Protein AF-A0A7Z9GZ76-F1 (afdb_monomer_lite)

Foldseek 3Di:
DDDPCLPQDQQAAFEEEEWDDALQDDPVVVCVVCVVSHHHYDDPVCQQQVVGAEYEYHLQCPVPPDPPVGGDPNVVVCVVVVRYYYDYPVVNCVSRVVDDVDVQLVQWHFLNRVCVVVVHDSVVSVVCPVVVVADAPDARSNTGIGGDDDPPDDDDD

pLDDT: mean 79.38, std 16.44, range [31.67, 95.5]

Radius of gyration: 17.42 Å; chains: 1; bounding box: 53×47×44 Å

Secondary structure (DSSP, 8-state):
-PPP---PPP-TT-EEEEES--SSS-HHHHHHHHHHTT-EEE-HHHHHTT--SEEEEPGGG-S-S-HHHHS-HHHHHHHHTTSSEEEEHHHHHHHTT-S---GGGGGEE-HHHHHHHHTS-HHHHHHHHHTTSS--SEEETTEEEEE----SS----

Sequence (157 aa):
MSGPDVAAKSIRGKRVAFVGKLGGLTKREFQEYVRQEGGFVRDRKDLETADVDLIVIGADQWPPVDPAQLLTPAVQDAVAAGQVEILTETQWWEELGLMETDQHIRRLYTPAMLAELLGVSISIIRRWHRRGLIVPAREIHRLPYFDFQRPSGFWRA

Structure (mmCIF, N/CA/C/O backbone):
data_AF-A0A7Z9GZ76-F1
#
_entry.id   AF-A0A7Z9GZ76-F1
#
loop_
_atom_site.group_PDB
_atom_site.id
_atom_site.type_symbol
_atom_site.label_atom_id
_atom_site.label_alt_id
_atom_site.label_comp_id
_atom_site.label_asym_id
_atom_site.label_entity_id
_atom_site.label_seq_id
_atom_site.pdbx_PDB_ins_code
_atom_site.Cartn_x
_atom_site.Cartn_y
_atom_site.Cartn_z
_atom_site.occupancy
_atom_site.B_iso_or_equiv
_atom_site.auth_seq_id
_atom_site.auth_comp_id
_atom_site.auth_asym_id
_atom_site.auth_atom_id
_atom_site.pdbx_PDB_model_num
ATOM 1 N N . MET A 1 1 ? 3.656 -35.723 4.661 1.00 33.59 1 MET A N 1
ATOM 2 C CA . MET A 1 1 ? 4.635 -34.698 5.072 1.00 33.59 1 MET A CA 1
ATOM 3 C C . MET A 1 1 ? 3.997 -33.355 4.782 1.00 33.59 1 MET A C 1
ATOM 5 O O . MET A 1 1 ? 4.026 -32.923 3.639 1.00 33.59 1 MET A O 1
ATOM 9 N N . SER A 1 2 ? 3.298 -32.784 5.764 1.00 37.44 2 SER A N 1
ATOM 10 C CA . SER A 1 2 ? 2.728 -31.440 5.639 1.00 37.44 2 SER A CA 1
ATOM 11 C C . SER A 1 2 ? 3.883 -30.446 5.593 1.00 37.44 2 SER A C 1
ATOM 13 O O . SER A 1 2 ? 4.764 -30.506 6.452 1.00 37.44 2 SER A O 1
ATOM 15 N N . GLY A 1 3 ? 3.919 -29.600 4.562 1.00 35.59 3 GLY A N 1
ATOM 16 C CA . GLY A 1 3 ? 4.822 -28.451 4.521 1.00 35.59 3 GLY A CA 1
ATOM 17 C C . GLY A 1 3 ? 4.576 -27.535 5.725 1.00 35.59 3 GLY A C 1
ATOM 18 O O . GLY A 1 3 ? 3.573 -27.716 6.421 1.00 35.59 3 GLY A O 1
ATOM 19 N N . PRO A 1 4 ? 5.482 -26.585 6.013 1.00 41.38 4 PRO A N 1
ATOM 20 C CA . PRO A 1 4 ? 5.235 -25.613 7.065 1.00 41.38 4 PRO A CA 1
ATOM 21 C C . PRO A 1 4 ? 3.903 -24.925 6.763 1.00 41.38 4 PRO A C 1
ATOM 23 O O . PRO A 1 4 ? 3.750 -24.294 5.719 1.00 41.38 4 PRO A O 1
ATOM 26 N N . ASP A 1 5 ? 2.940 -25.111 7.661 1.00 42.66 5 ASP A N 1
ATOM 27 C CA . ASP A 1 5 ? 1.714 -24.332 7.717 1.00 42.66 5 ASP A CA 1
ATOM 28 C C . ASP A 1 5 ? 2.165 -22.911 8.062 1.00 42.66 5 ASP A C 1
ATOM 30 O O . ASP A 1 5 ? 2.366 -22.560 9.227 1.00 42.66 5 ASP A O 1
ATOM 34 N N . VAL A 1 6 ? 2.515 -22.132 7.033 1.00 47.75 6 VAL A N 1
ATOM 35 C CA . VAL A 1 6 ? 2.724 -20.695 7.175 1.00 47.75 6 VAL A CA 1
ATOM 36 C C . VAL A 1 6 ? 1.352 -20.190 7.566 1.00 47.75 6 VAL A C 1
ATOM 38 O O . VAL A 1 6 ? 0.495 -20.048 6.701 1.00 47.75 6 VAL A O 1
ATOM 41 N N . ALA A 1 7 ? 1.111 -20.058 8.871 1.00 50.44 7 ALA A N 1
ATOM 42 C CA . ALA A 1 7 ? -0.195 -19.714 9.399 1.00 50.44 7 ALA A CA 1
ATOM 43 C C . ALA A 1 7 ? -0.616 -18.385 8.770 1.00 50.44 7 ALA A C 1
ATOM 45 O O . ALA A 1 7 ? -0.126 -17.324 9.165 1.00 50.44 7 ALA A O 1
ATOM 46 N N . ALA A 1 8 ? -1.464 -18.465 7.743 1.00 61.66 8 ALA A N 1
ATOM 47 C CA . ALA A 1 8 ? -1.936 -17.299 7.031 1.00 61.66 8 ALA A CA 1
ATOM 48 C C . ALA A 1 8 ? -2.620 -16.400 8.056 1.00 61.66 8 ALA A C 1
ATOM 50 O O . ALA A 1 8 ? -3.422 -16.848 8.886 1.00 61.66 8 ALA A O 1
ATOM 51 N N . LYS A 1 9 ? -2.248 -15.127 8.062 1.00 70.88 9 LYS A N 1
ATOM 52 C CA . LYS A 1 9 ? -2.771 -14.185 9.030 1.00 70.88 9 LYS A CA 1
ATOM 53 C C . LYS A 1 9 ? -4.261 -14.029 8.799 1.00 70.88 9 LYS A C 1
ATOM 55 O O . LYS A 1 9 ? -4.712 -13.591 7.744 1.00 70.88 9 LYS A O 1
ATOM 60 N N . SER A 1 10 ? -5.033 -14.361 9.825 1.00 81.50 10 SER A N 1
ATOM 61 C CA . SER A 1 10 ? -6.481 -14.248 9.750 1.00 81.50 10 SER A CA 1
ATOM 62 C C . SER A 1 10 ? -6.913 -12.783 9.798 1.00 81.50 10 SER A C 1
ATOM 64 O O . SER A 1 10 ? -6.560 -12.030 10.715 1.00 81.50 10 SER A O 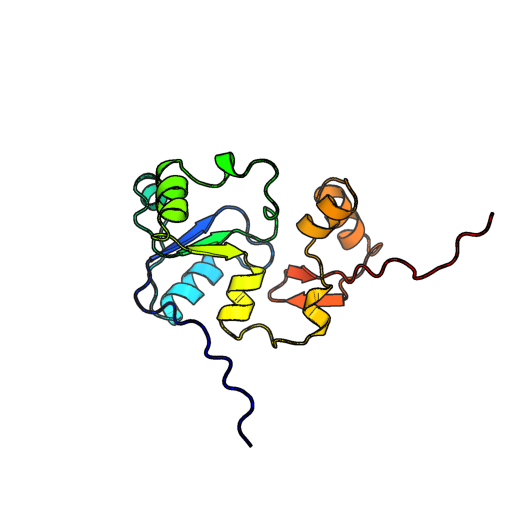1
ATOM 66 N N . ILE A 1 11 ? -7.717 -12.393 8.812 1.00 88.88 11 ILE A N 1
ATOM 67 C CA . ILE A 1 11 ? -8.366 -11.076 8.733 1.00 88.88 11 ILE A CA 1
ATOM 68 C C . ILE A 1 11 ? -9.842 -11.135 9.143 1.00 88.88 11 ILE A C 1
ATOM 70 O O . ILE A 1 11 ? -10.556 -10.133 9.080 1.00 88.88 11 ILE A O 1
ATOM 74 N N . ARG A 1 12 ? -10.299 -12.306 9.600 1.00 91.56 12 ARG A N 1
ATOM 75 C CA . ARG A 1 12 ? -11.666 -12.524 10.064 1.00 91.56 12 ARG A CA 1
ATOM 76 C C . ARG A 1 12 ? -11.991 -11.576 11.215 1.00 91.56 12 ARG A C 1
ATOM 78 O O . ARG A 1 12 ? -11.279 -11.525 12.213 1.00 91.56 12 ARG A O 1
ATOM 85 N N . GLY A 1 13 ? -13.088 -10.840 11.075 1.00 93.06 13 GLY A N 1
ATOM 86 C CA . GLY A 1 13 ? -13.560 -9.869 12.057 1.00 93.06 13 GLY A CA 1
ATOM 87 C C . GLY A 1 13 ? -12.813 -8.531 12.060 1.00 93.06 13 GLY A C 1
ATOM 88 O O . GLY A 1 13 ? -13.256 -7.619 12.752 1.00 93.06 13 GLY A O 1
ATOM 89 N N . LYS A 1 14 ? -11.726 -8.377 11.291 1.00 94.25 14 LYS A N 1
ATOM 90 C CA . LYS A 1 14 ? -10.955 -7.127 11.242 1.00 94.25 14 LYS A CA 1
ATOM 91 C C . LYS A 1 14 ? -11.604 -6.097 10.321 1.00 94.25 14 LYS A C 1
ATOM 93 O O . LYS A 1 14 ? -12.113 -6.434 9.252 1.00 94.25 14 LYS A O 1
ATOM 98 N N . ARG A 1 15 ? -11.525 -4.826 10.704 1.00 95.50 15 ARG A N 1
ATOM 99 C CA . ARG A 1 15 ? -11.843 -3.654 9.884 1.00 95.50 15 ARG A CA 1
ATOM 100 C C . ARG A 1 15 ? -10.621 -3.323 9.028 1.00 95.50 15 ARG A C 1
ATOM 102 O O . ARG A 1 15 ? -9.596 -2.893 9.550 1.00 95.50 15 ARG A O 1
ATOM 109 N N . VAL A 1 16 ? -10.716 -3.539 7.724 1.00 94.69 16 VAL A N 1
ATOM 110 C CA . VAL A 1 16 ? -9.601 -3.393 6.786 1.00 94.69 16 VAL A CA 1
ATOM 111 C C . VAL A 1 16 ? -9.879 -2.247 5.822 1.00 94.69 16 VAL A C 1
ATOM 113 O O . VAL A 1 16 ? -10.885 -2.255 5.110 1.00 94.69 16 VAL A O 1
ATOM 116 N N . ALA A 1 17 ? -8.973 -1.277 5.762 1.00 92.69 17 ALA A N 1
ATOM 117 C CA . ALA A 1 17 ? -9.012 -0.202 4.779 1.00 92.69 17 ALA A CA 1
ATOM 118 C C . ALA A 1 17 ? -7.904 -0.367 3.739 1.00 92.69 17 ALA A C 1
ATOM 120 O O . ALA A 1 17 ? -6.850 -0.945 4.000 1.00 92.69 17 ALA A O 1
ATOM 121 N N . PHE A 1 18 ? -8.132 0.206 2.561 1.00 89.62 18 PHE A N 1
ATOM 122 C CA . PHE A 1 18 ? -7.123 0.303 1.516 1.00 89.62 18 PHE A CA 1
ATOM 123 C C . PHE A 1 18 ? -6.809 1.766 1.204 1.00 89.62 18 PHE A C 1
ATOM 125 O O . PHE A 1 18 ? -7.726 2.570 1.006 1.00 89.62 18 PHE A O 1
ATOM 132 N N . VAL A 1 19 ? -5.521 2.098 1.100 1.00 86.94 19 VAL A N 1
ATOM 133 C CA . VAL A 1 19 ? -5.063 3.448 0.765 1.00 86.94 19 VAL A CA 1
ATOM 134 C C . VAL A 1 19 ? -4.404 3.485 -0.612 1.00 86.94 19 VAL A C 1
ATOM 136 O O . VAL A 1 19 ? -3.334 2.923 -0.858 1.00 86.94 19 VAL A O 1
ATOM 139 N N . GLY A 1 20 ? -5.080 4.227 -1.496 1.00 78.94 20 GLY A N 1
ATOM 140 C CA . GLY A 1 20 ? -4.600 4.775 -2.759 1.00 78.94 20 GLY A CA 1
ATOM 141 C C . GLY A 1 20 ? -4.804 3.938 -4.017 1.00 78.94 20 GLY A C 1
ATOM 142 O O . GLY A 1 20 ? -5.953 3.725 -4.393 1.00 78.94 20 GLY A O 1
ATOM 143 N N . LYS A 1 21 ? -3.746 3.556 -4.746 1.00 75.00 21 LYS A N 1
ATOM 144 C CA . LYS A 1 21 ? -3.823 2.772 -5.993 1.00 75.00 21 LYS A CA 1
ATOM 145 C C . LYS A 1 21 ? -3.202 1.392 -5.817 1.00 75.00 21 LYS A C 1
ATOM 147 O O . LYS A 1 21 ? -2.017 1.290 -5.516 1.00 75.00 21 LYS A O 1
ATOM 152 N N . LEU A 1 22 ? -4.025 0.366 -6.016 1.00 69.50 22 LEU A N 1
ATOM 153 C CA . LEU A 1 22 ? -3.604 -1.028 -6.118 1.00 69.50 22 LEU A CA 1
ATOM 154 C C . LEU A 1 22 ? -2.877 -1.214 -7.451 1.00 69.50 22 LEU A C 1
ATOM 156 O O . LEU A 1 22 ? -3.389 -0.804 -8.498 1.00 69.50 22 LEU A O 1
ATOM 160 N N . GLY A 1 23 ? -1.680 -1.786 -7.390 1.00 70.00 23 GLY A N 1
ATOM 161 C CA . GLY A 1 23 ? -0.902 -2.102 -8.582 1.00 70.00 23 GLY A CA 1
ATOM 162 C C . GLY A 1 23 ? -1.334 -3.427 -9.209 1.00 70.00 23 GLY A C 1
ATOM 163 O O . GLY A 1 23 ? -1.233 -3.580 -10.426 1.00 70.00 23 GLY A O 1
ATOM 164 N N . GLY A 1 24 ? -1.831 -4.361 -8.390 1.00 72.19 24 GLY A N 1
ATOM 165 C CA . GLY A 1 24 ? -2.278 -5.678 -8.828 1.00 72.19 24 GLY A CA 1
ATOM 166 C C . GLY A 1 24 ? -3.797 -5.857 -8.840 1.00 72.19 24 GLY A C 1
ATOM 167 O O . GLY A 1 24 ? -4.375 -6.345 -9.812 1.00 72.19 24 GLY A O 1
ATOM 168 N N . LEU A 1 25 ? -4.483 -5.409 -7.791 1.00 75.25 25 LEU A N 1
ATOM 169 C CA . LEU A 1 25 ? -5.939 -5.554 -7.706 1.00 75.25 25 LEU A CA 1
ATOM 170 C C . LEU A 1 25 ? -6.716 -4.337 -8.201 1.00 75.25 25 LEU A C 1
ATOM 172 O O . LEU A 1 25 ? -6.262 -3.200 -8.215 1.00 75.25 25 LEU A O 1
ATOM 176 N N . THR A 1 26 ? -7.983 -4.550 -8.512 1.00 82.69 26 THR A N 1
ATOM 177 C CA . THR A 1 26 ? -8.982 -3.488 -8.476 1.00 82.69 26 THR A CA 1
ATOM 178 C C . THR A 1 26 ? -9.508 -3.304 -7.053 1.00 82.69 26 THR A C 1
ATOM 180 O O . THR A 1 26 ? -9.540 -4.233 -6.245 1.00 82.69 26 THR A O 1
ATOM 183 N N . LYS A 1 27 ? -10.027 -2.107 -6.748 1.00 83.56 27 LYS A N 1
ATOM 184 C CA . LYS A 1 27 ? -10.710 -1.851 -5.468 1.00 83.56 27 LYS A CA 1
ATOM 185 C C . LYS A 1 27 ? -11.831 -2.866 -5.211 1.00 83.56 27 LYS A C 1
ATOM 187 O O . LYS A 1 27 ? -12.044 -3.248 -4.070 1.00 83.56 27 LYS A O 1
ATOM 192 N N . ARG A 1 28 ? -12.540 -3.305 -6.256 1.00 86.00 28 ARG A N 1
ATOM 193 C CA . ARG A 1 28 ? -13.617 -4.295 -6.138 1.00 86.00 28 ARG A CA 1
ATOM 194 C C . ARG A 1 28 ? -13.085 -5.654 -5.686 1.00 86.00 28 ARG A C 1
ATOM 196 O O . ARG A 1 28 ? -13.611 -6.195 -4.723 1.00 86.00 28 ARG A O 1
ATOM 203 N N . GLU A 1 29 ? -12.040 -6.159 -6.335 1.00 85.88 29 GLU A N 1
ATOM 204 C CA . GLU A 1 29 ? -11.461 -7.463 -5.989 1.00 85.88 29 GLU A CA 1
ATOM 205 C C . GLU A 1 29 ? -10.880 -7.453 -4.567 1.00 85.88 29 GLU A C 1
ATOM 207 O O . GLU A 1 29 ?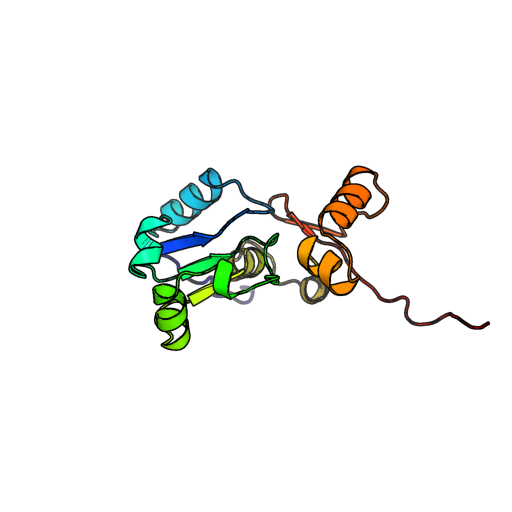 -11.095 -8.397 -3.817 1.00 85.88 29 GLU A O 1
ATOM 212 N N . PHE A 1 30 ? -10.248 -6.351 -4.139 1.00 87.31 30 PHE A N 1
ATOM 213 C CA . PHE A 1 30 ? -9.826 -6.180 -2.741 1.00 87.31 30 PHE A CA 1
ATOM 214 C C . PHE A 1 30 ? -11.003 -6.311 -1.764 1.00 87.31 30 PHE A C 1
ATOM 216 O O . PHE A 1 30 ? -10.924 -7.012 -0.757 1.00 87.31 30 PHE A O 1
ATOM 223 N N . GLN A 1 31 ? -12.116 -5.638 -2.059 1.00 90.75 31 GLN A N 1
ATOM 224 C CA . GLN A 1 31 ? -13.294 -5.682 -1.199 1.00 90.75 31 GLN A CA 1
ATOM 225 C C . GLN A 1 31 ? -13.951 -7.061 -1.161 1.00 90.75 31 GLN A C 1
ATOM 227 O O . GLN A 1 31 ? -14.451 -7.470 -0.116 1.00 90.75 31 GLN A O 1
ATOM 232 N N . GLU A 1 32 ? -14.006 -7.750 -2.299 1.00 89.75 32 GLU A N 1
ATOM 233 C CA . GLU A 1 32 ? -14.499 -9.125 -2.386 1.00 89.75 32 GLU A CA 1
ATOM 234 C C . GLU A 1 32 ? -13.630 -10.051 -1.539 1.00 89.75 32 GLU A C 1
ATOM 236 O O . GLU A 1 32 ? -14.173 -10.789 -0.720 1.00 89.75 32 GLU A O 1
ATOM 241 N N . TYR A 1 33 ? -12.307 -9.920 -1.642 1.00 87.56 33 TYR A N 1
ATOM 242 C CA . TYR A 1 33 ? -11.359 -10.707 -0.867 1.00 87.56 33 TYR A CA 1
ATOM 243 C C . TYR A 1 33 ? -11.542 -10.525 0.645 1.00 87.56 33 TYR A C 1
ATOM 245 O O . TYR A 1 33 ? -11.747 -11.490 1.377 1.00 87.56 33 TYR A O 1
ATOM 253 N N . VAL A 1 34 ? -11.556 -9.272 1.118 1.00 91.19 34 VAL A N 1
ATOM 254 C CA . VAL A 1 34 ? -11.739 -8.970 2.547 1.00 91.19 34 VAL A CA 1
ATOM 255 C C . VAL A 1 34 ? -13.037 -9.579 3.080 1.00 91.19 34 VAL A C 1
ATOM 257 O O . VAL A 1 34 ? -13.047 -10.140 4.172 1.00 91.19 34 VAL A O 1
ATOM 260 N N . ARG A 1 35 ? -14.131 -9.506 2.311 1.00 91.81 35 ARG A N 1
ATOM 261 C CA . ARG A 1 35 ? -15.424 -10.077 2.718 1.00 91.81 35 ARG A CA 1
ATOM 262 C C . ARG A 1 35 ? -15.417 -11.606 2.720 1.00 91.81 35 ARG A C 1
ATOM 264 O O . ARG A 1 35 ? -16.004 -12.192 3.625 1.00 91.81 35 ARG A O 1
ATOM 271 N N . GLN A 1 36 ? -14.780 -12.244 1.737 1.00 89.31 36 GLN A N 1
ATOM 272 C CA . GLN A 1 36 ? -14.674 -13.708 1.649 1.00 89.31 36 GLN A CA 1
ATOM 273 C C . GLN A 1 36 ? -13.929 -14.295 2.852 1.00 89.31 36 GLN A C 1
ATOM 275 O O . GLN A 1 36 ? -14.376 -15.282 3.433 1.00 89.31 36 GLN A O 1
ATOM 280 N N . GLU A 1 37 ? -12.881 -13.612 3.303 1.00 88.12 37 GLU A N 1
ATOM 281 C CA . GLU A 1 37 ? -12.111 -13.983 4.494 1.00 88.12 37 GLU A CA 1
ATOM 282 C C . GLU A 1 37 ? -12.770 -13.538 5.821 1.00 88.12 37 GLU A C 1
ATOM 284 O O . GLU A 1 37 ? -12.231 -13.736 6.913 1.00 88.12 37 GLU A O 1
ATOM 289 N N . GLY A 1 38 ? -13.974 -12.955 5.756 1.00 90.38 38 GLY A N 1
ATOM 290 C CA . GLY A 1 38 ? -14.779 -12.579 6.919 1.00 90.38 38 GLY A CA 1
ATOM 291 C C . GLY A 1 38 ? -14.365 -11.272 7.600 1.00 90.38 38 GLY A C 1
ATOM 292 O O . GLY A 1 38 ? -14.701 -11.074 8.768 1.00 90.38 38 GLY A O 1
ATOM 293 N N . GLY A 1 39 ? -13.620 -10.405 6.916 1.00 93.81 39 GLY A N 1
ATOM 294 C CA . GLY A 1 39 ? -13.304 -9.045 7.353 1.00 93.81 39 GLY A CA 1
ATOM 295 C C . GLY A 1 39 ? -14.337 -8.003 6.900 1.00 93.81 39 GLY A C 1
ATOM 296 O O . GLY A 1 39 ? -15.244 -8.271 6.106 1.00 93.81 39 GLY A O 1
ATOM 297 N N . PHE A 1 40 ? -14.172 -6.774 7.386 1.00 94.75 40 PHE A N 1
ATOM 298 C CA . PHE A 1 40 ? -15.036 -5.629 7.100 1.00 94.75 40 PHE A CA 1
ATOM 299 C C . PHE A 1 40 ? -14.265 -4.547 6.352 1.00 94.75 40 PHE A C 1
ATOM 301 O O . PHE A 1 40 ? -13.300 -3.994 6.868 1.00 94.75 40 PHE A O 1
ATOM 308 N N . VAL A 1 41 ? -14.705 -4.208 5.144 1.00 94.06 41 VAL A N 1
ATOM 309 C CA . VAL A 1 41 ? -14.086 -3.134 4.356 1.00 94.06 41 VAL A CA 1
ATOM 310 C C . VAL A 1 41 ? -14.427 -1.776 4.964 1.00 94.06 41 VAL A C 1
ATOM 312 O O . VAL A 1 41 ? -15.604 -1.467 5.147 1.00 94.06 41 VAL A O 1
ATOM 315 N N . ARG A 1 42 ? -13.404 -0.950 5.172 1.00 94.50 42 ARG A N 1
ATOM 316 C CA . ARG A 1 42 ? -13.510 0.454 5.575 1.00 94.50 42 ARG A CA 1
ATOM 317 C C . ARG A 1 42 ? -13.122 1.402 4.450 1.00 94.50 42 ARG A C 1
ATOM 319 O O . ARG A 1 42 ? -12.304 1.068 3.586 1.00 94.50 42 ARG A O 1
ATOM 326 N N . ASP A 1 43 ? -13.758 2.565 4.426 1.00 88.94 43 ASP A N 1
ATOM 327 C CA . ASP A 1 43 ? -13.525 3.605 3.434 1.00 88.94 43 ASP A CA 1
ATOM 328 C C . ASP A 1 43 ? -12.700 4.774 3.994 1.00 88.94 43 ASP A C 1
ATOM 330 O O . ASP A 1 43 ? -12.120 4.709 5.075 1.00 88.94 43 ASP A O 1
ATOM 334 N N . ARG A 1 44 ? -12.566 5.844 3.203 1.00 82.12 44 ARG A N 1
ATOM 335 C CA . ARG A 1 44 ? -11.733 6.991 3.574 1.00 82.12 44 ARG A CA 1
ATOM 336 C C . ARG A 1 44 ? -12.272 7.750 4.790 1.00 82.12 44 ARG A C 1
ATOM 338 O O . ARG A 1 44 ? -11.458 8.302 5.518 1.00 82.12 44 ARG A O 1
ATOM 345 N N . LYS A 1 45 ? -13.587 7.783 5.009 1.00 85.69 45 LYS A N 1
ATOM 346 C CA . LYS A 1 45 ? -14.201 8.472 6.153 1.00 85.69 45 LYS A CA 1
ATOM 347 C C . LYS A 1 45 ? -13.888 7.744 7.453 1.00 85.69 45 LYS A C 1
ATOM 349 O O . LYS A 1 45 ? -13.556 8.387 8.438 1.00 85.69 45 LYS A O 1
ATOM 354 N N . ASP A 1 46 ? -13.891 6.413 7.430 1.00 88.12 46 ASP A N 1
ATOM 355 C CA . ASP A 1 46 ? -13.504 5.600 8.591 1.00 88.12 46 ASP A CA 1
ATOM 356 C C . ASP A 1 46 ? -12.039 5.853 9.010 1.00 88.12 46 ASP A C 1
ATOM 358 O O . ASP A 1 46 ? -11.692 5.763 10.187 1.00 88.12 46 ASP A O 1
ATOM 362 N N . LEU A 1 47 ? -11.169 6.223 8.059 1.00 86.19 47 LEU A N 1
ATOM 363 C CA . LEU A 1 47 ? -9.784 6.617 8.346 1.00 86.19 47 LEU A CA 1
ATOM 364 C C . LEU A 1 47 ? -9.677 7.984 9.034 1.00 86.19 47 LEU A C 1
ATOM 366 O O . LEU A 1 47 ? -8.670 8.251 9.682 1.00 86.19 47 LEU A O 1
ATOM 370 N N . GLU A 1 48 ? -10.666 8.870 8.919 1.00 87.38 48 GLU A N 1
ATOM 371 C CA . GLU A 1 48 ? -10.641 10.161 9.627 1.00 87.38 48 GLU A CA 1
ATOM 372 C C . GLU A 1 48 ? -10.769 9.967 11.142 1.00 87.38 48 GLU A C 1
ATOM 374 O O . GLU A 1 48 ? -10.180 10.722 11.911 1.00 87.38 48 GLU A O 1
ATOM 379 N N . THR A 1 49 ? -11.469 8.911 11.563 1.00 88.12 49 THR A N 1
ATOM 380 C CA . THR A 1 49 ? -11.675 8.540 12.970 1.00 88.12 49 THR A CA 1
ATOM 381 C C . THR A 1 49 ? -10.824 7.352 13.420 1.00 88.12 49 THR A C 1
ATOM 383 O O . THR A 1 49 ? -11.028 6.856 14.524 1.00 88.12 49 THR A O 1
ATOM 386 N N . ALA A 1 50 ? -9.915 6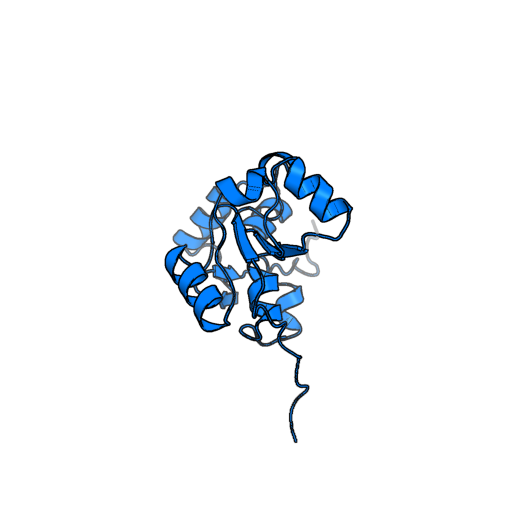.861 12.569 1.00 88.00 50 ALA A N 1
ATOM 387 C CA . ALA A 1 50 ? -9.149 5.632 12.794 1.00 88.00 50 ALA A CA 1
ATOM 388 C C . ALA A 1 50 ? -10.026 4.411 13.183 1.00 88.00 50 ALA A C 1
ATOM 390 O O . ALA A 1 50 ? -9.609 3.557 13.962 1.00 88.00 50 ALA A O 1
ATOM 391 N N . ASP A 1 51 ? -11.240 4.297 12.621 1.00 92.38 51 ASP A N 1
ATOM 392 C CA . ASP A 1 51 ? -12.157 3.153 12.810 1.00 92.38 51 ASP A CA 1
ATOM 393 C C . ASP A 1 51 ? -11.723 1.968 11.925 1.00 92.38 51 ASP A C 1
ATOM 395 O O . ASP A 1 51 ? -12.435 1.507 11.031 1.00 92.38 51 ASP A O 1
ATOM 399 N N . VAL A 1 52 ? -10.490 1.510 12.133 1.00 94.56 52 VAL A N 1
ATOM 400 C CA . VAL A 1 52 ? -9.807 0.511 11.312 1.00 94.56 52 VAL A CA 1
ATOM 401 C C . VAL A 1 52 ? -8.848 -0.300 12.185 1.00 94.56 52 VAL A C 1
ATOM 403 O O . VAL A 1 52 ? -8.336 0.211 13.171 1.00 94.56 52 VAL A O 1
ATOM 406 N N . ASP A 1 53 ? -8.623 -1.567 11.845 1.00 94.12 53 ASP A N 1
ATOM 407 C CA . ASP A 1 53 ? -7.642 -2.441 12.511 1.00 94.12 53 ASP A CA 1
ATOM 408 C C . ASP A 1 53 ? -6.398 -2.646 11.640 1.00 94.12 53 ASP A C 1
ATOM 410 O O . ASP A 1 53 ? -5.293 -2.854 12.136 1.00 94.12 53 ASP A O 1
ATOM 414 N N . LEU A 1 54 ? -6.585 -2.607 10.319 1.00 92.88 54 LEU A N 1
ATOM 415 C CA . LEU A 1 54 ? -5.549 -2.883 9.341 1.00 92.88 54 LEU A CA 1
ATOM 416 C C . LEU A 1 54 ? -5.680 -1.981 8.112 1.00 92.88 54 LEU A C 1
ATOM 418 O O . LEU A 1 54 ? -6.757 -1.853 7.528 1.00 92.88 54 LEU A O 1
ATOM 422 N N . ILE A 1 55 ? -4.561 -1.415 7.672 1.00 91.62 55 ILE A N 1
ATOM 423 C CA . ILE A 1 55 ? -4.465 -0.617 6.454 1.00 91.62 55 ILE A CA 1
ATOM 424 C C . ILE A 1 55 ? -3.538 -1.305 5.462 1.00 91.62 55 ILE A C 1
ATOM 426 O O . ILE A 1 55 ? -2.375 -1.564 5.759 1.00 91.62 55 ILE A O 1
ATOM 430 N N . VAL A 1 56 ? -4.043 -1.535 4.252 1.00 89.88 56 VAL A N 1
ATOM 431 C CA . VAL A 1 56 ? -3.246 -2.011 3.120 1.00 89.88 56 VAL A CA 1
ATOM 432 C C . VAL A 1 56 ? -2.880 -0.828 2.222 1.00 89.88 56 VAL A C 1
ATOM 434 O O . VAL A 1 56 ? -3.754 -0.112 1.727 1.00 89.88 56 VAL A O 1
ATOM 437 N N . ILE A 1 57 ? -1.585 -0.613 2.005 1.00 88.25 57 ILE A N 1
ATOM 438 C CA . ILE A 1 57 ? -1.037 0.427 1.130 1.00 88.25 57 ILE A CA 1
ATOM 439 C C . ILE A 1 57 ? -0.701 -0.189 -0.223 1.00 88.25 57 ILE A C 1
ATOM 441 O O . ILE A 1 57 ? 0.080 -1.135 -0.315 1.00 88.25 57 ILE A O 1
ATOM 445 N N . GLY A 1 58 ? -1.265 0.373 -1.291 1.00 86.12 58 GLY A N 1
ATOM 446 C CA . GLY A 1 58 ? -0.990 -0.089 -2.651 1.00 86.12 58 GLY A CA 1
ATOM 447 C C . GLY A 1 58 ? 0.488 -0.004 -3.019 1.00 86.12 58 GLY A C 1
ATOM 448 O O . GLY A 1 58 ? 1.144 0.993 -2.710 1.00 86.12 58 GLY A O 1
ATOM 449 N N . ALA A 1 59 ? 0.989 -1.013 -3.735 1.00 79.50 59 ALA A N 1
ATOM 450 C CA . ALA A 1 59 ? 2.406 -1.140 -4.081 1.00 79.50 59 ALA A CA 1
ATOM 451 C C . ALA A 1 59 ? 2.966 0.061 -4.859 1.00 79.50 59 ALA A C 1
ATOM 453 O O . ALA A 1 59 ? 4.154 0.340 -4.790 1.00 79.50 59 ALA A O 1
ATOM 454 N N . ASP A 1 60 ? 2.117 0.787 -5.587 1.00 78.25 60 ASP A N 1
ATOM 455 C CA . ASP A 1 60 ? 2.505 1.975 -6.354 1.00 78.25 60 ASP A CA 1
ATOM 456 C C . ASP A 1 60 ? 2.808 3.214 -5.502 1.00 78.25 60 ASP A C 1
ATOM 458 O O . ASP A 1 60 ? 3.309 4.213 -6.019 1.00 78.25 60 ASP A O 1
ATOM 462 N N . GLN A 1 61 ? 2.443 3.185 -4.224 1.00 76.00 61 GLN A N 1
ATOM 463 C CA . GLN A 1 61 ? 2.619 4.301 -3.294 1.00 76.00 61 GLN A CA 1
ATOM 464 C C . GLN A 1 61 ? 3.555 3.952 -2.148 1.00 76.00 61 GLN A C 1
ATOM 466 O O . GLN A 1 61 ? 3.691 4.732 -1.207 1.00 76.00 61 GLN A O 1
ATOM 471 N N . TRP A 1 62 ? 4.157 2.768 -2.214 1.00 73.88 62 TRP A N 1
ATOM 472 C CA . TRP A 1 62 ? 5.173 2.346 -1.283 1.00 73.88 62 TRP A CA 1
ATOM 473 C C . TRP A 1 62 ? 6.490 2.098 -2.031 1.00 73.88 62 TRP A C 1
ATOM 475 O O . TRP A 1 62 ? 6.504 1.301 -2.973 1.00 73.88 62 TRP A O 1
ATOM 485 N N . PRO A 1 63 ? 7.598 2.717 -1.601 1.00 68.75 63 PRO A N 1
ATOM 486 C CA . PRO A 1 63 ? 7.687 3.660 -0.479 1.00 68.75 63 PRO A CA 1
ATOM 487 C C . PRO A 1 63 ? 7.037 5.024 -0.771 1.00 68.75 63 PRO A C 1
ATOM 489 O O . PRO A 1 63 ? 7.061 5.490 -1.914 1.00 68.75 63 PRO A O 1
ATOM 492 N N . PRO A 1 64 ? 6.393 5.653 0.229 1.00 68.44 64 PRO A N 1
ATOM 493 C CA . PRO A 1 64 ? 5.717 6.926 0.037 1.00 68.44 64 PRO A CA 1
ATOM 494 C C . PRO A 1 64 ? 6.735 8.060 -0.072 1.00 68.44 64 PRO A C 1
ATOM 496 O O . PRO A 1 64 ? 7.661 8.156 0.727 1.00 68.44 64 PRO A O 1
ATOM 499 N N . VAL A 1 65 ? 6.513 8.969 -1.025 1.00 68.19 65 VAL A N 1
ATOM 500 C CA . VAL A 1 65 ? 7.299 10.212 -1.146 1.00 68.19 65 VAL A CA 1
ATOM 501 C C . VAL A 1 65 ? 7.091 11.109 0.083 1.00 68.19 65 VAL A C 1
ATOM 503 O O . VAL A 1 65 ? 8.027 11.758 0.537 1.00 68.19 65 VAL A O 1
ATOM 506 N N . ASP A 1 66 ? 5.871 11.117 0.628 1.00 71.06 66 ASP A N 1
ATOM 507 C CA . ASP A 1 66 ? 5.511 11.779 1.883 1.00 71.06 66 ASP A CA 1
ATOM 508 C C . ASP A 1 66 ? 4.558 10.871 2.690 1.00 71.06 66 ASP A C 1
ATOM 510 O O . ASP A 1 66 ? 3.375 10.753 2.340 1.00 71.06 66 ASP A O 1
ATOM 514 N N . PRO A 1 67 ? 5.042 10.204 3.757 1.00 65.25 67 PRO A N 1
ATOM 515 C CA . PRO A 1 67 ? 4.218 9.345 4.608 1.00 65.25 67 PRO A CA 1
ATOM 516 C C . PRO A 1 67 ? 3.001 10.066 5.202 1.00 65.25 67 PRO A C 1
ATOM 518 O O . PRO A 1 67 ? 1.940 9.456 5.362 1.00 65.25 67 PRO A O 1
ATOM 521 N N . ALA A 1 68 ? 3.129 11.368 5.487 1.00 64.69 68 ALA A N 1
ATOM 522 C CA . ALA A 1 68 ? 2.090 12.148 6.149 1.00 64.69 68 ALA A CA 1
ATOM 523 C C . ALA A 1 68 ? 0.897 12.452 5.231 1.00 64.69 68 ALA A C 1
ATOM 525 O O . ALA A 1 68 ? -0.206 12.701 5.713 1.00 64.69 68 ALA A O 1
ATOM 526 N N . GLN A 1 69 ? 1.086 12.398 3.910 1.00 70.12 69 GLN A N 1
ATOM 527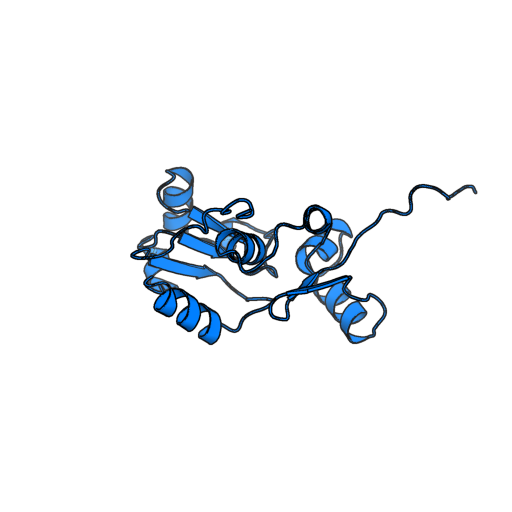 C CA . GLN A 1 69 ? 0.002 12.587 2.939 1.00 70.12 69 GLN A CA 1
ATOM 528 C C . GLN A 1 69 ? -0.830 11.323 2.726 1.00 70.12 69 GLN A C 1
ATOM 530 O O . GLN A 1 69 ? -1.972 11.395 2.262 1.00 70.12 69 GLN A O 1
ATOM 535 N N . LEU A 1 70 ? -0.271 10.158 3.050 1.00 75.00 70 LEU A N 1
ATOM 536 C CA . LEU A 1 70 ? -0.925 8.885 2.789 1.00 75.00 70 LEU A CA 1
ATOM 537 C C . LEU A 1 70 ? -1.970 8.559 3.870 1.00 75.00 70 LEU A C 1
ATOM 539 O O . LEU A 1 70 ? -3.080 8.103 3.572 1.00 75.00 70 LEU A O 1
ATOM 543 N N . LEU A 1 71 ? -1.644 8.862 5.127 1.00 84.06 71 LEU A N 1
ATOM 544 C CA . LEU A 1 71 ? -2.450 8.543 6.305 1.00 84.06 71 LEU A CA 1
ATOM 545 C C . LEU A 1 71 ? -2.932 9.816 7.002 1.00 84.06 71 LEU A C 1
ATOM 547 O O . LEU A 1 71 ? -2.213 10.807 7.069 1.00 84.06 71 LEU A O 1
ATOM 551 N N . THR A 1 72 ? -4.146 9.792 7.546 1.00 87.44 72 THR A N 1
ATOM 552 C CA . THR A 1 72 ? -4.657 10.886 8.386 1.00 87.44 72 THR A CA 1
ATOM 553 C C . THR A 1 72 ? -3.871 10.956 9.706 1.00 87.44 72 THR A C 1
ATOM 555 O O . THR A 1 72 ? -3.347 9.928 10.139 1.00 87.44 72 THR A O 1
ATOM 558 N N . PRO A 1 73 ? -3.812 12.116 10.389 1.00 88.81 73 PRO A N 1
ATOM 559 C CA . PRO A 1 73 ? -3.149 12.220 11.692 1.00 88.81 73 PRO A CA 1
ATOM 560 C C . PRO A 1 73 ? -3.672 11.203 12.717 1.00 88.81 73 PRO A C 1
ATOM 562 O O . PRO A 1 73 ? -2.883 10.508 13.341 1.00 88.81 73 PRO A O 1
ATOM 565 N N . ALA A 1 74 ? -4.996 11.013 12.791 1.00 89.31 74 ALA A N 1
ATOM 566 C CA . ALA A 1 74 ? -5.612 10.032 13.688 1.00 89.31 74 ALA A CA 1
ATOM 567 C C . ALA A 1 74 ? -5.113 8.597 13.439 1.00 89.31 74 ALA A C 1
ATOM 569 O O . ALA A 1 74 ? -4.869 7.842 14.376 1.00 89.31 74 ALA A O 1
ATOM 570 N N . VAL A 1 75 ? -4.932 8.219 12.170 1.00 90.19 75 VAL A N 1
ATOM 571 C CA . VAL A 1 75 ? -4.368 6.915 11.808 1.00 90.19 75 VAL A CA 1
ATOM 572 C C . VAL A 1 75 ? -2.886 6.841 12.155 1.00 90.19 75 VAL A C 1
ATOM 574 O O . VAL A 1 75 ? -2.445 5.807 12.639 1.00 90.19 75 VAL A O 1
ATOM 577 N N . GLN A 1 76 ? -2.113 7.905 11.927 1.00 88.81 76 GLN A N 1
ATOM 578 C CA . GLN A 1 76 ? -0.693 7.933 12.294 1.00 88.81 76 GLN A CA 1
ATOM 579 C C . GLN A 1 76 ? -0.509 7.722 13.802 1.00 88.81 76 GLN A C 1
ATOM 581 O O . GLN A 1 76 ? 0.312 6.895 14.199 1.00 88.81 76 GLN A O 1
ATOM 586 N N . ASP A 1 77 ? -1.321 8.388 14.626 1.00 89.94 77 ASP A N 1
ATOM 587 C CA . ASP A 1 77 ? -1.314 8.225 16.082 1.00 89.94 77 ASP A CA 1
ATOM 588 C C . ASP A 1 77 ? -1.694 6.793 16.490 1.00 89.94 77 ASP A C 1
ATOM 590 O O . ASP A 1 77 ? -1.015 6.174 17.309 1.00 89.94 77 ASP A O 1
ATOM 594 N N . ALA A 1 78 ? -2.738 6.226 15.877 1.00 90.69 78 ALA A N 1
ATOM 595 C CA . ALA A 1 78 ? -3.176 4.858 16.153 1.00 90.69 78 ALA A CA 1
ATOM 596 C C . ALA A 1 78 ? -2.130 3.807 15.732 1.00 90.69 78 ALA A C 1
ATOM 598 O O . ALA A 1 78 ? -1.943 2.802 16.419 1.00 90.69 78 ALA A O 1
ATOM 599 N N . VAL A 1 79 ? -1.404 4.043 14.635 1.00 89.12 79 VAL A N 1
ATOM 600 C CA . VAL A 1 79 ? -0.275 3.204 14.201 1.00 89.12 79 VAL A CA 1
ATOM 601 C C . VAL A 1 79 ? 0.885 3.316 15.188 1.00 89.12 79 VAL A C 1
ATOM 603 O O . VAL A 1 79 ? 1.428 2.296 15.606 1.00 89.12 79 VAL A O 1
ATOM 606 N N . ALA A 1 80 ? 1.241 4.532 15.613 1.00 87.06 80 ALA A N 1
ATOM 607 C CA . ALA A 1 80 ? 2.291 4.756 16.607 1.00 87.06 80 ALA A CA 1
ATOM 608 C C . ALA A 1 80 ? 1.957 4.110 17.965 1.00 87.06 80 ALA A C 1
ATOM 610 O O . ALA A 1 80 ? 2.850 3.623 18.657 1.00 87.06 80 ALA A O 1
ATOM 611 N N . ALA A 1 81 ? 0.670 4.048 18.316 1.00 91.25 81 ALA A N 1
ATOM 612 C CA . ALA A 1 81 ? 0.161 3.352 19.493 1.00 91.25 81 ALA A CA 1
ATOM 613 C C . ALA A 1 81 ? 0.028 1.823 19.313 1.00 91.25 81 ALA A C 1
ATOM 615 O O . ALA A 1 81 ? -0.353 1.134 20.260 1.00 91.25 81 ALA A O 1
ATOM 616 N N . GLY A 1 82 ? 0.309 1.278 18.122 1.00 88.75 82 GLY A N 1
ATOM 617 C CA . GLY A 1 82 ? 0.183 -0.152 17.815 1.00 88.75 82 GLY A CA 1
ATOM 618 C C . GLY A 1 82 ? -1.262 -0.658 17.711 1.00 88.75 82 GLY A C 1
ATOM 619 O O . GLY A 1 82 ? -1.497 -1.861 17.788 1.00 88.75 82 GLY A O 1
ATOM 620 N N . GLN A 1 83 ? -2.234 0.244 17.564 1.00 92.06 83 GLN A N 1
ATOM 621 C CA . GLN A 1 83 ? -3.663 -0.069 17.453 1.00 92.06 83 GLN A CA 1
ATOM 622 C C . GLN A 1 83 ? -4.086 -0.360 16.011 1.00 92.06 83 GLN A C 1
ATOM 624 O O . GLN A 1 83 ? -5.046 -1.094 15.788 1.00 92.06 83 GLN A O 1
ATOM 629 N N . VAL A 1 84 ? -3.373 0.221 15.043 1.00 92.31 84 VAL A N 1
ATOM 630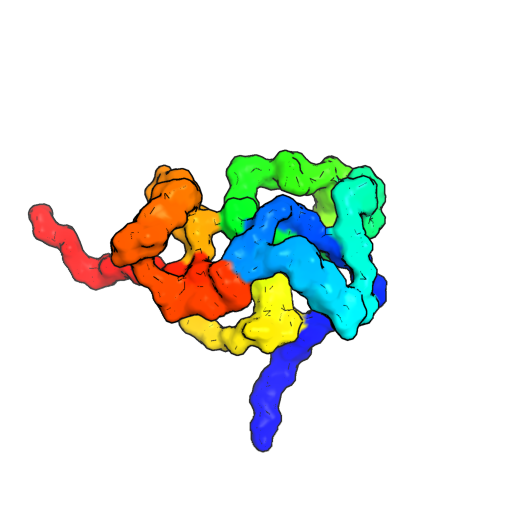 C CA . VAL A 1 84 ? -3.593 0.014 13.611 1.00 92.31 84 VAL A CA 1
ATOM 631 C C . VAL A 1 84 ? -2.341 -0.578 12.999 1.00 92.31 84 VAL A C 1
ATOM 633 O O . VAL A 1 84 ? -1.240 -0.050 13.146 1.00 92.31 84 VAL A O 1
ATOM 636 N N . GLU A 1 85 ? -2.524 -1.665 12.267 1.00 91.56 85 GLU A N 1
ATOM 637 C CA . GLU A 1 85 ? -1.456 -2.292 11.512 1.00 91.56 85 GLU A CA 1
ATOM 638 C C . GLU A 1 85 ? -1.378 -1.732 10.086 1.00 91.56 85 GLU A C 1
ATOM 640 O O . GLU A 1 85 ? -2.400 -1.408 9.476 1.00 91.56 85 GLU A O 1
ATOM 645 N N . ILE A 1 86 ? -0.167 -1.640 9.533 1.00 89.25 86 ILE A N 1
ATOM 646 C CA . ILE A 1 86 ? 0.063 -1.269 8.134 1.00 89.25 86 ILE A CA 1
ATOM 647 C C . ILE A 1 86 ? 0.733 -2.430 7.415 1.00 89.25 86 ILE A C 1
ATOM 649 O O . ILE A 1 86 ? 1.778 -2.914 7.846 1.00 89.25 86 ILE A O 1
ATOM 653 N N . LEU A 1 87 ? 0.176 -2.798 6.266 1.00 87.50 87 LEU A N 1
ATOM 654 C CA . LEU A 1 87 ? 0.792 -3.712 5.315 1.00 87.50 87 LEU A CA 1
ATOM 655 C C . LEU A 1 87 ? 0.908 -3.042 3.954 1.00 87.50 87 LEU A C 1
ATOM 657 O O . LEU A 1 87 ? 0.030 -2.294 3.526 1.00 87.50 87 LEU A O 1
ATOM 661 N N . THR A 1 88 ? 1.972 -3.350 3.231 1.00 85.19 88 THR A N 1
ATOM 662 C CA . THR A 1 88 ? 2.009 -3.119 1.784 1.00 85.19 88 THR A CA 1
ATOM 663 C C . THR A 1 88 ? 1.147 -4.154 1.062 1.00 85.19 88 THR A C 1
ATOM 665 O O . THR A 1 88 ? 0.899 -5.240 1.580 1.00 85.19 88 THR A O 1
ATOM 668 N N . GLU A 1 89 ? 0.724 -3.852 -0.164 1.00 84.69 89 GLU A N 1
ATOM 669 C CA . GLU A 1 89 ? 0.013 -4.800 -1.032 1.00 84.69 89 GLU A CA 1
ATOM 670 C C . GLU A 1 89 ? 0.786 -6.122 -1.185 1.00 84.69 89 GLU A C 1
ATOM 672 O O . GLU A 1 89 ? 0.175 -7.179 -1.139 1.00 84.69 89 GLU A O 1
ATOM 677 N N . THR A 1 90 ? 2.123 -6.090 -1.265 1.00 79.19 90 THR A N 1
ATOM 678 C CA . THR A 1 90 ? 2.953 -7.309 -1.294 1.00 79.19 90 THR A CA 1
ATOM 679 C C . THR A 1 90 ? 2.838 -8.117 -0.001 1.00 79.19 90 THR A C 1
ATOM 681 O O . THR A 1 90 ? 2.558 -9.309 -0.054 1.00 79.19 90 THR A O 1
ATOM 684 N N . GLN A 1 91 ? 3.012 -7.476 1.159 1.00 81.44 91 GLN A N 1
ATOM 685 C CA . GLN A 1 91 ? 2.919 -8.162 2.455 1.00 81.44 91 GLN A CA 1
ATOM 686 C C . GLN A 1 91 ? 1.522 -8.725 2.700 1.00 81.44 91 GLN A C 1
ATOM 688 O O . GLN A 1 91 ? 1.386 -9.804 3.260 1.00 81.44 91 GLN A O 1
ATOM 693 N N . TRP A 1 92 ? 0.486 -8.020 2.244 1.00 84.25 92 TRP A N 1
ATOM 694 C CA . TRP A 1 92 ? -0.884 -8.509 2.295 1.00 84.25 92 TRP A CA 1
ATOM 695 C C . TRP A 1 92 ? -1.010 -9.878 1.622 1.00 84.25 92 TRP A C 1
ATOM 697 O O . TRP A 1 92 ? -1.553 -10.803 2.214 1.00 84.25 92 TRP A O 1
ATOM 707 N N . TRP A 1 93 ? -0.444 -10.051 0.429 1.00 78.56 93 TRP A N 1
ATOM 708 C CA . TRP A 1 93 ? -0.472 -11.334 -0.274 1.00 78.56 93 TRP A CA 1
ATOM 709 C C . TRP A 1 93 ? 0.324 -12.439 0.405 1.00 78.56 93 TRP A C 1
ATOM 711 O O . TRP A 1 93 ? -0.130 -13.584 0.443 1.00 78.56 93 TRP A O 1
ATOM 721 N N . GLU A 1 94 ? 1.503 -12.098 0.920 1.00 77.62 94 GLU A N 1
ATOM 722 C CA . GLU A 1 94 ? 2.353 -13.028 1.665 1.00 77.62 94 GLU A CA 1
ATOM 723 C C . GLU A 1 94 ? 1.635 -13.531 2.917 1.00 77.62 94 GLU A C 1
ATOM 725 O O . GLU A 1 94 ? 1.560 -14.735 3.153 1.00 77.62 94 GLU A O 1
ATOM 730 N N . GLU A 1 95 ? 1.043 -12.622 3.690 1.00 76.31 95 GLU A N 1
ATOM 731 C CA . GLU A 1 95 ? 0.329 -12.963 4.917 1.00 76.31 95 GLU A CA 1
ATOM 732 C C . GLU A 1 95 ? -0.942 -13.771 4.660 1.00 76.31 95 GLU A C 1
ATOM 734 O O . GLU A 1 95 ? -1.341 -14.565 5.506 1.00 76.31 95 GLU A O 1
ATOM 739 N N . LEU A 1 96 ? -1.560 -13.617 3.493 1.00 72.38 96 LEU A N 1
ATOM 740 C CA . LEU A 1 96 ? -2.721 -14.400 3.081 1.00 72.38 96 LEU A CA 1
ATOM 741 C C . LEU A 1 96 ? -2.361 -15.764 2.477 1.00 72.38 96 LEU A C 1
ATOM 743 O O . LEU A 1 96 ? -3.256 -16.519 2.105 1.00 72.38 96 LEU A O 1
ATOM 747 N N . GLY A 1 97 ? -1.070 -16.086 2.351 1.00 69.06 97 GLY A N 1
ATOM 748 C CA . GLY A 1 97 ? -0.610 -17.326 1.723 1.00 69.06 97 GLY A CA 1
ATOM 749 C C . GLY A 1 97 ? -0.859 -17.385 0.211 1.00 69.06 97 GLY A C 1
ATOM 750 O O . GLY A 1 97 ? -0.757 -18.453 -0.388 1.00 69.06 97 GLY A O 1
ATOM 751 N N . LEU A 1 98 ? -1.178 -16.250 -0.421 1.00 65.44 98 LEU A N 1
ATOM 752 C CA . LEU A 1 98 ? -1.376 -16.134 -1.872 1.00 65.44 98 LEU A CA 1
ATOM 753 C C . LEU A 1 98 ? -0.056 -15.952 -2.632 1.00 65.44 98 LEU A C 1
ATOM 755 O O . LEU A 1 98 ? -0.007 -16.075 -3.858 1.00 65.44 98 LEU A O 1
ATOM 759 N N . MET A 1 99 ? 1.027 -15.687 -1.904 1.00 64.56 99 MET A N 1
ATOM 760 C CA . MET A 1 99 ? 2.393 -15.782 -2.397 1.00 64.56 99 MET A CA 1
ATOM 761 C C . MET A 1 99 ? 3.068 -16.976 -1.730 1.00 64.56 99 MET A C 1
ATOM 763 O O . MET A 1 99 ? 3.199 -17.015 -0.511 1.00 64.56 99 MET A O 1
ATOM 767 N N . GLU A 1 100 ? 3.528 -17.941 -2.530 1.00 57.56 100 GLU A N 1
ATOM 768 C CA . GLU A 1 100 ? 4.501 -18.918 -2.041 1.00 57.56 100 GLU A CA 1
ATOM 769 C C . GLU A 1 100 ? 5.725 -18.140 -1.559 1.00 57.56 100 GLU A C 1
ATOM 771 O O . GLU A 1 100 ? 6.279 -17.346 -2.324 1.00 57.56 100 GLU A O 1
ATOM 776 N N . THR A 1 101 ? 6.120 -18.339 -0.299 1.00 53.78 101 THR A N 1
ATOM 777 C CA . THR A 1 101 ? 7.286 -17.717 0.347 1.00 53.78 101 THR A CA 1
ATOM 778 C C . THR A 1 101 ? 8.583 -18.253 -0.255 1.00 53.78 101 THR A C 1
ATOM 780 O O . THR A 1 101 ? 9.410 -18.872 0.413 1.00 53.78 101 THR A O 1
ATOM 783 N N . ASP A 1 102 ? 8.759 -18.066 -1.554 1.00 52.12 102 ASP A N 1
ATOM 784 C CA . ASP A 1 102 ? 9.960 -18.462 -2.250 1.00 52.12 102 ASP A CA 1
ATOM 785 C C . ASP A 1 102 ? 11.050 -17.454 -1.879 1.00 52.12 102 ASP A C 1
ATOM 787 O O . ASP A 1 102 ? 10.877 -16.239 -2.014 1.00 52.12 102 ASP A O 1
ATOM 791 N N . GLN A 1 103 ? 12.187 -17.930 -1.368 1.00 48.78 103 GLN A N 1
ATOM 792 C CA . GLN A 1 103 ? 13.259 -17.064 -0.852 1.00 48.78 103 GLN A CA 1
ATOM 793 C C . GLN A 1 103 ? 13.800 -16.088 -1.919 1.00 48.78 103 GLN A C 1
ATOM 795 O O . GLN A 1 103 ? 14.384 -15.055 -1.584 1.00 48.78 103 GLN A O 1
ATOM 800 N N . HIS A 1 104 ? 13.545 -16.380 -3.198 1.00 50.44 104 HIS A N 1
ATOM 801 C CA . HIS A 1 104 ? 13.847 -15.539 -4.353 1.00 50.44 104 HIS A CA 1
ATOM 802 C C . HIS A 1 104 ? 13.021 -14.238 -4.424 1.00 50.44 104 HIS A C 1
ATOM 804 O O . HIS A 1 104 ? 13.477 -13.272 -5.034 1.00 50.44 104 HIS A O 1
ATOM 810 N N . ILE A 1 105 ? 11.865 -14.153 -3.752 1.00 53.31 105 ILE A N 1
ATOM 811 C CA . ILE A 1 105 ? 11.007 -12.952 -3.741 1.00 53.31 105 ILE A CA 1
ATOM 812 C C . ILE A 1 105 ? 11.661 -11.791 -2.984 1.00 53.31 105 ILE A C 1
ATOM 814 O O . ILE A 1 105 ? 11.445 -10.633 -3.330 1.00 53.31 105 ILE A O 1
ATOM 818 N N . ARG A 1 106 ? 12.560 -12.070 -2.029 1.00 56.38 106 ARG A N 1
ATOM 819 C CA . ARG A 1 106 ? 13.249 -11.034 -1.234 1.00 56.38 106 ARG A CA 1
ATOM 820 C C . ARG A 1 106 ? 14.127 -10.076 -2.058 1.00 56.38 106 ARG A C 1
ATOM 822 O O . ARG A 1 106 ? 14.658 -9.122 -1.498 1.00 56.38 106 ARG A O 1
ATOM 829 N N . ARG A 1 107 ? 14.308 -10.322 -3.361 1.00 69.75 107 ARG A N 1
ATOM 830 C CA . ARG A 1 107 ? 15.035 -9.450 -4.305 1.00 69.75 107 ARG A CA 1
ATOM 831 C C . ARG A 1 107 ? 14.170 -8.921 -5.450 1.00 69.75 107 ARG A C 1
ATOM 833 O O . ARG A 1 107 ? 14.699 -8.338 -6.390 1.00 69.75 107 ARG A O 1
ATOM 840 N N . LEU A 1 108 ? 12.859 -9.128 -5.386 1.00 84.38 108 LEU A N 1
ATOM 841 C CA . LEU A 1 108 ? 11.940 -8.626 -6.390 1.00 84.38 108 LEU A CA 1
ATOM 842 C C . LEU A 1 108 ? 11.393 -7.254 -5.994 1.00 84.38 108 LEU A C 1
ATOM 844 O O . LEU A 1 108 ? 10.971 -7.031 -4.862 1.00 84.38 108 LEU A O 1
ATOM 848 N N . TYR A 1 109 ? 11.375 -6.343 -6.959 1.00 86.44 109 TYR A N 1
ATOM 849 C CA . TYR A 1 109 ? 10.979 -4.953 -6.775 1.00 86.44 109 TYR A CA 1
ATOM 850 C C . TYR A 1 109 ? 9.714 -4.654 -7.580 1.00 86.44 109 TYR A C 1
ATOM 852 O O . TYR A 1 109 ? 9.627 -4.977 -8.767 1.00 86.44 109 TYR A O 1
ATOM 860 N N . THR A 1 110 ? 8.736 -4.001 -6.950 1.00 89.25 110 THR A N 1
ATOM 861 C CA . THR A 1 110 ? 7.585 -3.417 -7.656 1.00 89.25 110 THR A CA 1
ATOM 862 C C . THR A 1 110 ? 8.047 -2.220 -8.502 1.00 89.25 110 THR A C 1
ATOM 864 O O . THR A 1 110 ? 9.154 -1.707 -8.293 1.00 89.25 110 THR A O 1
ATOM 867 N N . PRO A 1 111 ? 7.231 -1.698 -9.439 1.00 90.81 111 PRO A N 1
ATOM 868 C CA . PRO A 1 111 ? 7.611 -0.521 -10.213 1.00 90.81 111 PRO A CA 1
ATOM 869 C C . PRO A 1 111 ? 7.966 0.697 -9.354 1.00 90.81 111 PRO A C 1
ATOM 871 O O . PRO A 1 111 ? 8.859 1.451 -9.731 1.00 90.81 111 PRO A O 1
ATOM 874 N N . ALA A 1 112 ? 7.279 0.897 -8.224 1.00 89.12 112 ALA A N 1
ATOM 875 C CA . ALA A 1 112 ? 7.554 1.998 -7.302 1.00 89.12 112 ALA A CA 1
ATOM 876 C C . ALA A 1 112 ? 8.895 1.811 -6.584 1.00 89.12 112 ALA A C 1
ATOM 878 O O . ALA A 1 112 ? 9.723 2.717 -6.602 1.00 89.12 112 ALA A O 1
ATOM 879 N N . MET A 1 113 ? 9.148 0.612 -6.052 1.00 88.69 113 MET A N 1
ATOM 880 C CA . MET A 1 113 ? 10.418 0.292 -5.395 1.00 88.69 113 MET A CA 1
ATOM 881 C C . MET A 1 113 ? 11.601 0.402 -6.367 1.00 88.69 113 MET A C 1
ATOM 883 O O . MET A 1 113 ? 12.654 0.921 -6.014 1.00 88.69 113 MET A O 1
ATOM 887 N N . LEU A 1 114 ? 11.432 -0.049 -7.616 1.00 90.00 114 LEU A N 1
ATOM 888 C CA . LEU A 1 114 ? 12.464 0.080 -8.645 1.00 90.00 114 LEU A CA 1
ATOM 889 C C . LEU A 1 114 ? 12.697 1.546 -9.041 1.00 90.00 114 LEU A C 1
ATOM 891 O O . LEU A 1 114 ? 13.831 1.947 -9.286 1.00 90.00 114 LEU A O 1
ATOM 895 N N . ALA A 1 115 ? 11.633 2.349 -9.106 1.00 90.19 115 ALA A N 1
ATOM 896 C CA . ALA A 1 115 ? 11.725 3.774 -9.403 1.00 90.19 115 ALA A CA 1
ATOM 897 C C . ALA A 1 115 ? 12.535 4.515 -8.334 1.00 90.19 115 ALA A C 1
ATOM 899 O O . ALA A 1 115 ? 13.459 5.254 -8.671 1.00 90.19 115 ALA A O 1
ATOM 900 N N . GLU A 1 116 ? 12.238 4.256 -7.062 1.00 88.19 116 GLU A N 1
ATOM 901 C CA . GLU A 1 116 ? 12.988 4.797 -5.931 1.00 88.19 116 GLU A CA 1
ATOM 902 C C . GLU A 1 116 ? 14.451 4.338 -5.952 1.00 88.19 116 GLU A C 1
ATOM 904 O O . GLU A 1 116 ? 15.351 5.173 -5.885 1.00 88.19 116 GLU A O 1
ATOM 909 N N . LEU A 1 117 ? 14.700 3.036 -6.140 1.00 89.19 117 LEU A N 1
ATOM 910 C CA . LEU A 1 117 ? 16.050 2.468 -6.192 1.00 89.19 117 LEU A CA 1
ATOM 911 C C . LEU A 1 117 ? 16.925 3.109 -7.280 1.00 89.19 117 LEU A C 1
ATOM 913 O O . LEU A 1 117 ? 18.131 3.270 -7.094 1.00 89.19 117 LEU A O 1
ATOM 917 N N . LEU A 1 118 ? 16.327 3.464 -8.418 1.00 89.81 118 LEU A N 1
ATOM 918 C CA . LEU A 1 118 ? 17.016 4.092 -9.546 1.00 89.81 118 LEU A CA 1
ATOM 919 C C . LEU A 1 118 ? 16.980 5.629 -9.508 1.00 89.81 118 LEU A C 1
ATOM 921 O O . LEU A 1 118 ? 17.575 6.262 -10.380 1.00 89.81 118 LEU A O 1
ATOM 925 N N . GLY A 1 119 ? 16.280 6.239 -8.547 1.00 88.75 119 GLY A N 1
ATOM 926 C CA . GLY A 1 119 ? 16.100 7.691 -8.476 1.00 88.75 119 GLY A CA 1
ATOM 927 C C . GLY A 1 119 ? 15.322 8.277 -9.662 1.00 88.75 119 GLY A C 1
ATOM 928 O O . GLY A 1 119 ? 15.580 9.406 -10.077 1.00 88.75 119 GLY A O 1
ATOM 929 N N . VAL A 1 120 ? 14.386 7.518 -10.241 1.00 92.50 120 VAL A N 1
ATOM 930 C CA . VAL A 1 120 ? 13.559 7.937 -11.387 1.00 92.50 120 VAL A CA 1
ATOM 931 C C . VAL A 1 120 ? 12.075 7.948 -11.028 1.00 92.50 120 VAL A C 1
ATOM 933 O O . VAL A 1 120 ? 11.646 7.366 -10.041 1.00 92.50 120 VAL A O 1
ATOM 936 N N . SER A 1 121 ? 11.239 8.585 -11.852 1.00 90.38 121 SER A N 1
ATOM 937 C CA . SER A 1 121 ? 9.783 8.516 -11.651 1.00 90.38 121 SER A CA 1
ATOM 938 C C . SER A 1 121 ? 9.216 7.129 -11.992 1.00 90.38 121 SER A C 1
ATOM 940 O O . SER A 1 121 ? 9.624 6.505 -12.975 1.00 90.38 121 SER A O 1
ATOM 942 N N . ILE A 1 122 ? 8.176 6.686 -11.275 1.00 89.50 122 ILE A N 1
ATOM 943 C CA . ILE A 1 122 ? 7.459 5.428 -11.578 1.00 89.50 122 ILE A CA 1
ATOM 944 C C . ILE A 1 122 ? 6.908 5.386 -13.014 1.00 89.50 122 ILE A C 1
ATOM 946 O O . ILE A 1 122 ? 6.838 4.331 -13.647 1.00 89.50 122 ILE A O 1
ATOM 950 N N . SER A 1 123 ? 6.565 6.545 -13.581 1.00 91.00 123 SER A N 1
ATOM 951 C CA . SER A 1 123 ? 6.118 6.680 -14.972 1.00 91.00 123 SER A CA 1
ATOM 952 C C . SER A 1 123 ? 7.185 6.258 -15.986 1.00 91.00 123 SER A C 1
ATOM 954 O O . SER A 1 123 ? 6.828 5.762 -17.059 1.00 91.00 123 SER A O 1
ATOM 956 N N . ILE A 1 124 ? 8.474 6.426 -15.661 1.00 94.25 124 ILE A N 1
ATOM 957 C CA . ILE A 1 124 ? 9.595 5.954 -16.486 1.00 94.25 124 ILE A CA 1
ATOM 958 C C . ILE A 1 124 ? 9.646 4.426 -16.456 1.00 94.25 124 ILE A C 1
ATOM 960 O O . ILE A 1 124 ? 9.615 3.811 -17.521 1.00 94.25 124 ILE A O 1
ATOM 964 N N . ILE A 1 125 ? 9.591 3.815 -15.268 1.00 93.44 125 ILE A N 1
ATOM 965 C CA . ILE A 1 125 ? 9.571 2.351 -15.112 1.00 93.44 125 ILE A CA 1
ATOM 966 C C . ILE A 1 125 ? 8.392 1.731 -15.871 1.00 93.44 125 ILE A C 1
ATOM 968 O O . ILE A 1 125 ? 8.563 0.832 -16.694 1.00 93.44 125 ILE A O 1
ATOM 972 N N . ARG A 1 126 ? 7.185 2.282 -15.702 1.00 91.25 126 ARG A N 1
ATOM 973 C CA . ARG A 1 126 ? 5.988 1.837 -16.438 1.00 91.25 126 ARG A CA 1
ATOM 974 C C . ARG A 1 126 ? 6.117 2.011 -17.947 1.00 91.25 126 ARG A C 1
ATOM 976 O O . ARG A 1 126 ? 5.551 1.229 -18.710 1.00 91.25 126 ARG A O 1
ATOM 983 N N . ARG A 1 127 ? 6.798 3.064 -18.407 1.00 94.25 127 ARG A N 1
ATOM 984 C CA . ARG A 1 127 ? 7.051 3.284 -19.837 1.00 94.25 127 ARG A CA 1
ATOM 985 C C . ARG A 1 127 ? 8.006 2.228 -20.380 1.00 94.25 127 ARG A C 1
ATOM 987 O O . ARG A 1 127 ? 7.727 1.709 -21.455 1.00 94.25 127 ARG A O 1
ATOM 994 N N . TRP A 1 128 ? 9.076 1.907 -19.657 1.00 94.31 128 TRP A N 1
ATOM 995 C CA . TRP A 1 128 ? 10.005 0.842 -20.032 1.00 94.31 128 TRP A CA 1
ATOM 996 C C . TRP A 1 128 ? 9.307 -0.511 -20.104 1.00 94.31 128 TRP A C 1
ATOM 998 O O . TRP A 1 128 ? 9.417 -1.176 -21.129 1.00 94.31 128 TRP A O 1
ATOM 1008 N N . HIS A 1 129 ? 8.502 -0.852 -19.095 1.00 92.75 129 HIS A N 1
ATOM 1009 C CA . HIS A 1 129 ? 7.728 -2.092 -19.085 1.00 92.75 129 HIS A CA 1
ATOM 1010 C C . HIS A 1 129 ? 6.765 -2.180 -20.279 1.00 92.75 129 HIS A C 1
ATOM 1012 O O . HIS A 1 129 ? 6.832 -3.121 -21.061 1.00 92.75 129 HIS A O 1
ATOM 1018 N N . ARG A 1 130 ? 5.940 -1.147 -20.516 1.00 92.31 130 ARG A N 1
ATOM 1019 C CA . ARG A 1 130 ? 5.015 -1.116 -21.670 1.00 92.31 130 ARG A CA 1
ATOM 1020 C C . ARG A 1 130 ? 5.713 -1.184 -23.033 1.00 92.31 130 ARG A C 1
ATOM 1022 O O . ARG A 1 130 ? 5.074 -1.530 -24.019 1.00 92.31 130 ARG A O 1
ATOM 1029 N N . ARG A 1 131 ? 6.985 -0.785 -23.108 1.00 93.69 131 ARG A N 1
ATOM 1030 C CA . ARG A 1 131 ? 7.817 -0.836 -24.322 1.00 93.69 131 ARG A CA 1
ATOM 1031 C C . ARG A 1 131 ? 8.643 -2.125 -24.420 1.00 93.69 131 ARG A C 1
ATOM 1033 O O . ARG A 1 131 ? 9.358 -2.271 -25.403 1.00 93.69 131 ARG A O 1
ATOM 1040 N N . GLY A 1 132 ? 8.573 -3.015 -23.427 1.00 90.94 132 GLY A N 1
ATOM 1041 C CA . GLY A 1 132 ? 9.360 -4.250 -23.369 1.00 90.94 132 GLY A CA 1
ATOM 1042 C C . GLY A 1 132 ? 10.853 -4.049 -23.077 1.00 90.94 132 GLY A C 1
ATOM 1043 O O . GLY A 1 132 ? 11.638 -4.954 -23.323 1.00 90.94 132 GLY A O 1
ATOM 1044 N N . LEU A 1 133 ? 11.265 -2.876 -22.577 1.00 91.19 133 LEU A N 1
ATOM 1045 C CA . LEU A 1 133 ? 12.673 -2.580 -22.252 1.00 91.19 133 LEU A CA 1
ATOM 1046 C C . LEU A 1 133 ? 13.129 -3.229 -20.939 1.00 91.19 133 LEU A C 1
ATOM 1048 O O . LEU A 1 133 ? 14.317 -3.449 -20.734 1.00 91.19 133 LEU A O 1
ATOM 1052 N N . ILE A 1 134 ? 12.175 -3.502 -20.054 1.00 90.44 134 ILE A N 1
ATOM 1053 C CA . ILE A 1 134 ? 12.346 -4.315 -18.854 1.00 90.44 134 ILE A CA 1
ATOM 1054 C C . ILE A 1 134 ? 11.235 -5.359 -18.854 1.00 90.44 134 ILE A C 1
ATOM 1056 O O . ILE A 1 134 ? 10.106 -5.060 -19.255 1.00 90.44 134 ILE A O 1
ATOM 1060 N N . VAL A 1 135 ? 11.554 -6.568 -18.408 1.00 89.38 135 VAL A N 1
ATOM 1061 C CA . VAL A 1 135 ? 10.618 -7.693 -18.353 1.00 89.38 135 VAL A CA 1
ATOM 1062 C C . VAL A 1 135 ? 10.458 -8.092 -16.889 1.00 89.38 135 VAL A C 1
ATOM 1064 O O . VAL A 1 135 ? 11.471 -8.201 -16.192 1.00 89.38 135 VAL A O 1
ATOM 1067 N N . PRO A 1 136 ? 9.223 -8.256 -16.386 1.00 90.75 136 PRO A N 1
ATOM 1068 C CA . PRO A 1 136 ? 9.023 -8.730 -15.028 1.00 90.75 136 PRO A CA 1
ATOM 1069 C C . PRO A 1 136 ? 9.559 -10.156 -14.891 1.00 90.75 136 PRO A C 1
ATOM 1071 O O . PRO A 1 136 ? 9.335 -11.003 -15.752 1.00 90.75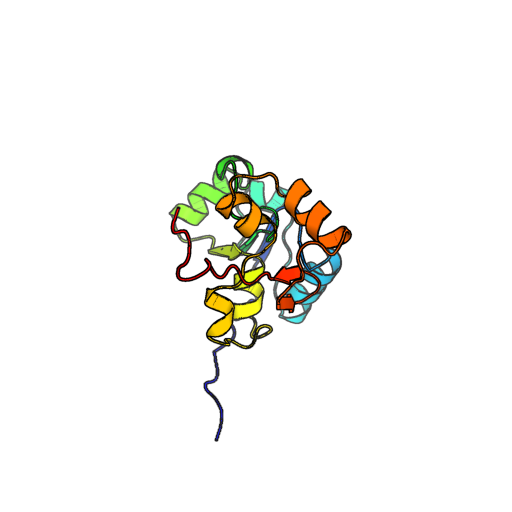 136 PRO A O 1
ATOM 1074 N N . ALA A 1 137 ? 10.245 -10.425 -13.784 1.00 88.31 137 ALA A N 1
ATOM 1075 C CA . ALA A 1 137 ? 10.632 -11.781 -13.411 1.00 88.31 137 ALA A CA 1
ATOM 1076 C C . ALA A 1 137 ? 9.403 -12.602 -12.985 1.00 88.31 137 ALA A C 1
ATOM 1078 O O . ALA A 1 137 ? 9.372 -13.818 -13.163 1.00 88.31 137 ALA A O 1
ATOM 1079 N N . ARG A 1 138 ? 8.381 -11.932 -12.432 1.00 84.06 138 ARG A N 1
ATOM 1080 C CA . ARG A 1 138 ? 7.104 -12.534 -12.042 1.00 84.06 138 ARG A CA 1
ATOM 1081 C C . ARG A 1 138 ? 5.976 -11.512 -12.126 1.00 84.06 138 ARG A C 1
ATOM 1083 O O . ARG A 1 138 ? 6.193 -10.326 -11.899 1.00 84.06 138 ARG A O 1
ATOM 1090 N N . GLU A 1 139 ? 4.763 -11.980 -12.378 1.00 84.88 139 GLU A N 1
ATOM 1091 C CA . GLU A 1 139 ? 3.548 -11.202 -12.142 1.00 84.88 139 GLU A CA 1
ATOM 1092 C C . GLU A 1 139 ? 2.712 -11.891 -11.065 1.00 84.88 139 GLU A C 1
ATOM 1094 O O . GLU A 1 139 ? 2.484 -13.100 -11.127 1.00 84.88 139 GLU A O 1
ATOM 1099 N N . ILE A 1 140 ? 2.272 -11.130 -10.065 1.00 79.69 140 ILE A N 1
ATOM 1100 C CA . ILE A 1 140 ? 1.435 -11.630 -8.969 1.00 79.69 140 ILE A CA 1
ATOM 1101 C C . ILE A 1 140 ? 0.208 -10.745 -8.914 1.00 79.69 140 ILE A C 1
ATOM 1103 O O . ILE A 1 140 ? 0.335 -9.532 -8.781 1.00 79.69 140 ILE A O 1
ATOM 1107 N N . HIS A 1 141 ? -0.974 -11.337 -9.096 1.00 76.69 141 HIS A N 1
ATOM 1108 C CA . HIS A 1 141 ? -2.223 -10.589 -9.231 1.00 76.69 141 HIS A CA 1
ATOM 1109 C C . HIS A 1 141 ? -2.077 -9.375 -10.163 1.00 76.69 141 HIS A C 1
ATOM 1111 O O . HIS A 1 141 ? -2.527 -8.308 -9.812 1.00 76.69 141 HIS A O 1
ATOM 1117 N N . ARG A 1 142 ? -1.435 -9.498 -11.339 1.00 82.25 142 ARG A N 1
ATOM 1118 C CA . ARG A 1 142 ? -1.216 -8.400 -12.319 1.00 82.25 142 ARG A CA 1
ATOM 1119 C C . ARG A 1 142 ? -0.225 -7.305 -11.897 1.00 82.25 142 ARG A C 1
ATOM 1121 O O . ARG A 1 142 ? 0.029 -6.396 -12.688 1.00 82.25 142 ARG A O 1
ATOM 1128 N N . LEU A 1 143 ? 0.359 -7.389 -10.703 1.00 85.38 143 LEU A N 1
ATOM 1129 C CA . LEU A 1 143 ? 1.468 -6.537 -10.289 1.00 85.38 143 LEU A CA 1
ATOM 1130 C C . LEU A 1 143 ? 2.781 -7.140 -10.815 1.00 85.38 143 LEU A C 1
ATOM 1132 O O . LEU A 1 143 ? 3.116 -8.267 -10.440 1.00 85.38 143 LEU A O 1
ATOM 1136 N N . PRO A 1 144 ? 3.526 -6.435 -11.688 1.00 88.69 144 PRO A N 1
ATOM 1137 C CA . PRO A 1 144 ? 4.826 -6.900 -12.152 1.00 88.69 144 PRO A CA 1
ATOM 1138 C C . PRO A 1 144 ? 5.901 -6.726 -11.077 1.00 88.69 144 PRO A C 1
ATOM 1140 O O . PRO A 1 144 ? 6.043 -5.659 -10.478 1.00 88.69 144 PRO A O 1
ATOM 1143 N N . TYR A 1 145 ? 6.702 -7.768 -10.902 1.00 88.06 145 TYR A N 1
ATOM 1144 C CA . TYR A 1 145 ? 7.849 -7.827 -10.010 1.00 88.06 145 TYR A CA 1
ATOM 1145 C C . TYR A 1 145 ? 9.125 -7.984 -10.840 1.00 88.06 145 TYR A C 1
ATOM 1147 O O . TYR A 1 145 ? 9.237 -8.899 -11.659 1.00 88.06 145 TYR A O 1
ATOM 1155 N N . PHE A 1 146 ? 10.092 -7.093 -10.637 1.00 89.38 146 PHE A N 1
ATOM 1156 C CA . PHE A 1 146 ? 11.350 -7.052 -11.381 1.00 89.38 146 PHE A CA 1
ATOM 1157 C C . PHE A 1 146 ? 12.501 -7.545 -10.512 1.00 89.38 146 PHE A C 1
ATOM 1159 O O . PHE A 1 146 ? 12.640 -7.105 -9.372 1.00 89.38 146 PHE A O 1
ATOM 1166 N N . ASP A 1 147 ? 13.344 -8.421 -11.054 1.00 86.06 147 ASP A N 1
ATOM 1167 C CA . ASP A 1 147 ? 14.611 -8.763 -10.410 1.00 86.06 147 ASP A CA 1
ATOM 1168 C C . ASP A 1 147 ? 15.635 -7.672 -10.739 1.00 86.06 147 ASP A C 1
ATOM 1170 O O . ASP A 1 147 ? 15.984 -7.456 -11.903 1.00 86.06 147 ASP A O 1
ATOM 1174 N N . PHE A 1 148 ? 16.094 -6.956 -9.715 1.00 73.12 148 PHE A N 1
ATOM 1175 C CA . PHE A 1 148 ? 17.209 -6.030 -9.851 1.00 73.12 148 PHE A CA 1
ATOM 1176 C C . PHE A 1 148 ? 18.473 -6.703 -9.326 1.00 73.12 148 PHE A C 1
ATOM 1178 O O . PHE A 1 148 ? 18.901 -6.501 -8.187 1.00 73.12 148 PHE A O 1
ATOM 1185 N N . GLN A 1 149 ? 19.112 -7.492 -10.183 1.00 64.31 149 GLN A N 1
ATOM 1186 C CA . GLN A 1 149 ? 20.484 -7.909 -9.936 1.00 64.31 149 GLN A CA 1
ATOM 1187 C C . GLN A 1 149 ? 21.395 -6.753 -10.340 1.00 64.31 149 GLN A C 1
ATOM 1189 O O . GLN A 1 149 ? 21.508 -6.421 -11.522 1.00 64.31 149 GLN A O 1
ATOM 1194 N N . ARG A 1 150 ? 22.084 -6.131 -9.370 1.00 47.16 150 ARG A N 1
ATOM 1195 C CA . ARG A 1 150 ? 23.300 -5.382 -9.716 1.00 47.16 150 ARG A CA 1
ATOM 1196 C C . ARG A 1 150 ? 24.185 -6.348 -10.506 1.00 47.16 150 ARG A C 1
ATOM 1198 O O . ARG A 1 150 ? 24.418 -7.443 -9.992 1.00 47.16 150 ARG A O 1
ATOM 1205 N N . PRO A 1 151 ? 24.715 -5.972 -11.682 1.00 42.88 151 PRO A N 1
ATOM 1206 C CA . PRO A 1 151 ? 25.756 -6.767 -12.307 1.00 42.88 151 PRO A CA 1
ATOM 1207 C C . PRO A 1 151 ? 26.881 -6.912 -11.281 1.00 42.88 151 PRO A C 1
ATOM 1209 O O . PRO A 1 151 ? 27.504 -5.924 -10.882 1.00 42.88 151 PRO A O 1
ATOM 1212 N N . SER A 1 152 ? 27.093 -8.124 -10.777 1.00 39.69 152 SER A N 1
ATOM 1213 C CA . SER A 1 152 ? 28.227 -8.437 -9.922 1.00 39.69 152 SER A CA 1
ATOM 1214 C C . SER A 1 152 ? 29.476 -8.386 -10.796 1.00 39.69 152 SER A C 1
ATOM 1216 O O . SER A 1 152 ? 29.856 -9.384 -11.393 1.00 39.69 152 SER A O 1
ATOM 1218 N N . GLY A 1 153 ? 30.065 -7.193 -10.895 1.00 40.69 153 GLY A N 1
ATOM 1219 C CA . GLY A 1 153 ? 31.373 -6.943 -11.490 1.00 40.69 153 GLY A CA 1
ATOM 1220 C C . GLY A 1 153 ? 31.427 -7.042 -13.014 1.00 40.69 153 GLY A C 1
ATOM 1221 O O . GLY A 1 153 ? 31.491 -8.130 -13.559 1.00 40.69 153 GLY A O 1
ATOM 1222 N N . PHE A 1 154 ? 31.510 -5.893 -13.687 1.00 37.62 154 PHE A N 1
ATOM 1223 C CA . PHE A 1 154 ? 32.625 -5.565 -14.588 1.00 37.62 154 PHE A CA 1
ATOM 1224 C C . PHE A 1 154 ? 32.432 -4.139 -15.125 1.00 37.62 154 PHE A C 1
ATOM 1226 O O . PHE A 1 154 ? 31.762 -3.918 -16.125 1.00 37.62 154 PHE A O 1
ATOM 1233 N N . TRP A 1 155 ? 33.053 -3.163 -14.465 1.00 31.67 155 TRP A N 1
ATOM 1234 C CA . TRP A 1 155 ? 33.455 -1.922 -15.123 1.00 31.67 155 TRP A CA 1
ATOM 1235 C C . TRP A 1 155 ? 34.937 -1.737 -14.814 1.00 31.67 155 TRP A C 1
ATOM 1237 O O . TRP A 1 155 ? 35.308 -1.274 -13.739 1.00 31.67 155 TRP A O 1
ATOM 1247 N N . ARG A 1 156 ? 35.790 -2.195 -15.734 1.00 33.59 156 ARG A N 1
ATOM 1248 C CA . ARG A 1 156 ? 37.138 -1.648 -15.889 1.00 33.59 156 ARG A CA 1
ATOM 1249 C C . ARG A 1 156 ? 37.075 -0.707 -17.085 1.00 33.59 156 ARG A C 1
ATOM 1251 O O . ARG A 1 156 ? 36.791 -1.164 -18.190 1.00 33.59 156 ARG A O 1
ATOM 1258 N N . ALA A 1 157 ? 37.325 0.568 -16.833 1.00 36.88 157 ALA A N 1
ATOM 1259 C CA . ALA A 1 157 ? 37.964 1.475 -17.773 1.00 36.88 157 ALA A CA 1
ATOM 1260 C C . ALA A 1 157 ? 39.218 1.995 -17.068 1.00 36.88 157 ALA A C 1
ATOM 1262 O O . ALA A 1 157 ? 39.105 2.277 -15.851 1.00 36.88 157 ALA A O 1
#